Protein AF-A0A5T1VTA3-F1 (afdb_monomer_lite)

Structure (mmCIF, N/CA/C/O backbone):
data_AF-A0A5T1VTA3-F1
#
_entry.id   AF-A0A5T1VTA3-F1
#
loop_
_atom_site.group_PDB
_atom_site.id
_atom_site.type_symbol
_atom_site.label_atom_id
_atom_site.label_alt_id
_atom_site.label_comp_id
_atom_site.label_asym_id
_atom_site.label_entity_id
_atom_site.label_seq_id
_atom_site.pdbx_PDB_ins_code
_atom_site.Cartn_x
_atom_site.Cartn_y
_atom_site.Cartn_z
_atom_site.occupancy
_atom_site.B_iso_or_equiv
_atom_site.auth_seq_id
_atom_site.auth_comp_id
_atom_site.auth_asym_id
_atom_site.auth_atom_id
_atom_site.pdbx_PDB_model_num
ATOM 1 N N . MET A 1 1 ? 8.316 -13.329 -14.701 1.00 43.84 1 MET A N 1
ATOM 2 C CA . MET A 1 1 ? 9.409 -14.169 -14.156 1.00 43.84 1 MET A CA 1
ATOM 3 C C . MET A 1 1 ? 10.278 -13.321 -13.218 1.00 43.84 1 MET A C 1
ATOM 5 O O . MET A 1 1 ? 11.461 -13.154 -13.457 1.00 43.84 1 MET A O 1
ATOM 9 N N . THR A 1 2 ? 9.679 -12.737 -12.173 1.00 53.22 2 THR A N 1
ATOM 10 C CA . THR A 1 2 ? 10.299 -11.707 -11.301 1.00 53.22 2 THR A CA 1
ATOM 11 C C . THR A 1 2 ? 10.093 -11.987 -9.809 1.00 53.22 2 THR A C 1
ATOM 13 O O . THR A 1 2 ? 10.538 -11.215 -8.971 1.00 53.22 2 THR A O 1
ATOM 16 N N . TYR A 1 3 ? 9.464 -13.113 -9.453 1.00 51.69 3 TYR A N 1
ATOM 17 C CA . TYR A 1 3 ? 9.266 -13.513 -8.054 1.00 51.69 3 TYR A CA 1
ATOM 18 C C . TYR A 1 3 ? 10.566 -13.947 -7.356 1.00 51.69 3 TYR A C 1
ATOM 20 O O . TYR A 1 3 ? 10.616 -13.980 -6.133 1.00 51.69 3 TYR A O 1
ATOM 28 N N . PHE A 1 4 ? 11.613 -14.259 -8.127 1.00 52.97 4 PHE A N 1
ATOM 29 C CA . PHE A 1 4 ? 12.925 -14.694 -7.633 1.00 52.97 4 PHE A CA 1
ATOM 30 C C . PHE A 1 4 ? 14.048 -13.709 -8.012 1.00 52.97 4 PHE A C 1
ATOM 32 O O . PHE A 1 4 ? 15.206 -14.100 -8.135 1.00 52.97 4 PHE A O 1
ATOM 39 N N . SER A 1 5 ? 13.711 -12.434 -8.255 1.00 68.81 5 SER A N 1
ATOM 40 C CA . SER A 1 5 ? 14.734 -11.392 -8.407 1.00 68.81 5 SER A CA 1
ATOM 41 C C . SER A 1 5 ? 15.325 -11.059 -7.037 1.00 68.81 5 SER A C 1
ATOM 43 O O . SER A 1 5 ? 14.596 -10.933 -6.052 1.00 68.81 5 SER A O 1
ATOM 45 N N . LEU A 1 6 ? 16.643 -10.870 -6.988 1.00 72.12 6 LEU A N 1
ATOM 46 C CA . LEU A 1 6 ? 17.395 -10.443 -5.801 1.00 72.12 6 LEU A CA 1
ATOM 47 C C . LEU A 1 6 ? 16.811 -9.141 -5.208 1.00 72.12 6 LEU A C 1
ATOM 49 O O . LEU A 1 6 ? 16.786 -8.946 -3.993 1.00 72.12 6 LEU A O 1
ATOM 53 N N . GLU A 1 7 ? 16.239 -8.298 -6.067 1.00 74.81 7 GLU A N 1
ATOM 54 C CA . GLU A 1 7 ? 15.541 -7.064 -5.701 1.00 74.81 7 GLU A CA 1
ATOM 55 C C . GLU A 1 7 ? 14.351 -7.315 -4.766 1.00 74.81 7 GLU A C 1
ATOM 57 O O . GLU A 1 7 ? 14.189 -6.597 -3.781 1.00 74.81 7 GLU A O 1
ATOM 62 N N . PHE A 1 8 ? 13.556 -8.363 -5.015 1.00 77.44 8 PHE A N 1
ATOM 63 C CA . PHE A 1 8 ? 12.406 -8.718 -4.178 1.00 77.44 8 PHE A CA 1
ATOM 64 C C . PHE A 1 8 ? 12.851 -9.174 -2.783 1.00 77.44 8 PHE A C 1
ATOM 66 O O . PHE A 1 8 ? 12.257 -8.776 -1.781 1.00 77.44 8 PHE A O 1
ATOM 73 N N . SER A 1 9 ? 13.929 -9.959 -2.698 1.00 78.62 9 SER A N 1
ATOM 74 C CA . SER A 1 9 ? 14.481 -10.414 -1.418 1.00 78.62 9 SER A CA 1
ATOM 75 C C . SER A 1 9 ? 15.005 -9.254 -0.568 1.00 78.62 9 SER A C 1
ATOM 77 O O . SER A 1 9 ? 14.721 -9.210 0.628 1.00 78.62 9 SER A O 1
ATOM 79 N N . ILE A 1 10 ? 15.709 -8.289 -1.172 1.00 83.69 10 ILE A N 1
ATOM 80 C CA . ILE A 1 10 ? 16.180 -7.083 -0.467 1.00 83.69 10 ILE A CA 1
ATOM 81 C C . ILE A 1 10 ? 14.991 -6.251 0.026 1.00 83.69 10 ILE A C 1
ATOM 83 O O . ILE A 1 10 ? 14.969 -5.845 1.188 1.00 83.69 10 ILE A O 1
ATOM 87 N N . LEU A 1 11 ? 13.979 -6.047 -0.825 1.00 83.38 11 LEU A N 1
ATOM 88 C CA . LEU A 1 11 ? 12.748 -5.335 -0.466 1.00 83.38 11 LEU A CA 1
ATOM 89 C C . LEU A 1 11 ? 12.028 -5.999 0.711 1.00 83.38 11 LEU A C 1
ATOM 91 O O . LEU A 1 11 ? 11.572 -5.314 1.624 1.00 83.38 11 LEU A O 1
ATOM 95 N N . MET A 1 12 ? 11.960 -7.331 0.716 1.00 84.00 12 MET A N 1
ATOM 96 C CA . MET A 1 12 ? 11.299 -8.088 1.774 1.00 84.00 12 MET A CA 1
ATOM 97 C C . MET A 1 12 ? 12.065 -8.016 3.101 1.00 84.00 12 MET A C 1
ATOM 99 O O . MET A 1 12 ? 11.452 -7.814 4.147 1.00 84.00 12 MET A O 1
ATOM 103 N N . ILE A 1 13 ? 13.399 -8.102 3.075 1.00 86.50 13 ILE A N 1
ATOM 104 C CA . ILE A 1 13 ? 14.238 -7.937 4.275 1.00 86.50 13 ILE A CA 1
ATOM 105 C C . ILE A 1 13 ? 14.109 -6.514 4.835 1.00 86.50 13 ILE A C 1
ATOM 107 O O . ILE A 1 13 ? 13.922 -6.343 6.041 1.00 86.50 13 ILE A O 1
ATOM 111 N N . ALA A 1 14 ? 14.148 -5.498 3.967 1.00 86.12 14 ALA A N 1
ATOM 112 C CA . ALA A 1 14 ? 13.947 -4.107 4.363 1.00 86.12 14 ALA A CA 1
ATOM 113 C C . ALA A 1 14 ? 12.556 -3.893 4.982 1.00 86.12 14 ALA A C 1
ATOM 115 O O . ALA A 1 14 ? 12.439 -3.263 6.034 1.00 86.12 14 ALA A O 1
ATOM 116 N N . PHE A 1 15 ? 11.510 -4.475 4.386 1.00 87.50 15 PHE A N 1
ATOM 117 C CA . PHE A 1 15 ? 10.159 -4.436 4.940 1.00 87.50 15 PHE A CA 1
ATOM 118 C C . PHE A 1 15 ? 10.090 -5.073 6.326 1.00 87.50 15 PHE A C 1
ATOM 120 O O . PHE A 1 15 ? 9.545 -4.456 7.234 1.00 87.50 15 PHE A O 1
ATOM 127 N N . PHE A 1 16 ? 10.670 -6.258 6.526 1.00 86.94 16 PHE A N 1
ATOM 128 C CA . PHE A 1 16 ? 10.663 -6.911 7.836 1.00 86.94 16 PHE A CA 1
ATOM 129 C C . PHE A 1 16 ? 11.406 -6.104 8.905 1.00 86.94 16 PHE A C 1
ATOM 131 O O . PHE A 1 16 ? 10.928 -6.023 10.038 1.00 86.94 16 PHE A O 1
ATOM 138 N N . ALA A 1 17 ? 12.525 -5.466 8.552 1.00 88.44 17 ALA A N 1
ATOM 139 C CA . ALA A 1 17 ? 13.252 -4.592 9.470 1.00 88.44 17 ALA A CA 1
ATOM 140 C C . ALA A 1 17 ? 12.383 -3.406 9.924 1.00 88.44 17 ALA A C 1
ATOM 142 O O . ALA A 1 17 ? 12.252 -3.165 11.124 1.00 88.44 17 ALA A O 1
ATOM 143 N N . ILE A 1 18 ? 11.724 -2.723 8.982 1.00 85.81 18 ILE A N 1
ATOM 144 C CA . ILE A 1 18 ? 10.819 -1.598 9.275 1.00 85.81 18 ILE A CA 1
ATOM 145 C C . ILE A 1 18 ? 9.566 -2.089 10.023 1.00 85.81 18 ILE A C 1
ATOM 147 O O . ILE A 1 18 ? 9.104 -1.466 10.974 1.00 85.81 18 ILE A O 1
ATOM 151 N N . TYR A 1 19 ? 9.013 -3.239 9.648 1.00 85.75 19 TYR A N 1
ATOM 152 C CA . TYR A 1 19 ? 7.847 -3.828 10.308 1.00 85.75 19 TYR A CA 1
ATOM 153 C C . TYR A 1 19 ? 8.111 -4.115 11.793 1.00 85.75 19 TYR A C 1
ATOM 155 O O . TYR A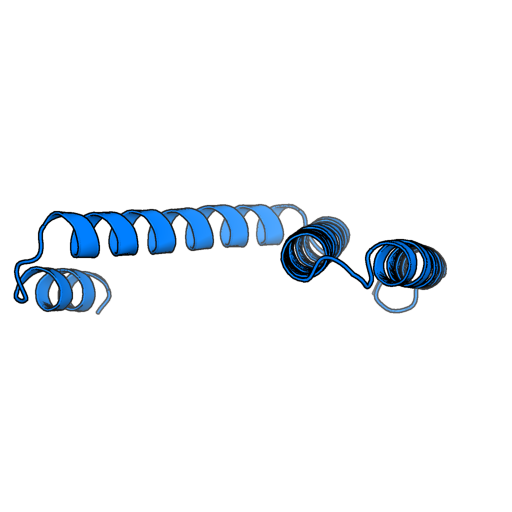 1 19 ? 7.236 -3.915 12.643 1.00 85.75 19 TYR A O 1
ATOM 163 N N . TRP A 1 20 ? 9.332 -4.549 12.115 1.00 84.12 20 TRP A N 1
ATOM 164 C CA . TRP A 1 20 ? 9.748 -4.844 13.481 1.00 84.12 20 TRP A CA 1
ATOM 165 C C . TRP A 1 20 ? 9.965 -3.586 14.328 1.00 84.12 20 TRP A C 1
ATOM 167 O O . TRP A 1 20 ? 9.663 -3.606 15.523 1.00 84.12 20 TRP A O 1
ATOM 177 N N . THR A 1 21 ? 10.424 -2.472 13.744 1.00 84.69 21 THR A N 1
ATOM 178 C CA . THR A 1 21 ? 10.603 -1.217 14.500 1.00 84.69 21 THR A CA 1
ATOM 179 C C . THR A 1 21 ? 9.278 -0.633 14.986 1.00 84.69 21 THR A C 1
ATOM 181 O O . THR A 1 21 ? 9.241 -0.007 16.040 1.00 84.69 21 THR A O 1
ATOM 184 N N . PHE A 1 22 ? 8.177 -0.893 14.277 1.00 81.75 22 PHE A N 1
ATOM 185 C CA . PHE A 1 22 ? 6.834 -0.416 14.636 1.00 81.75 22 PHE A CA 1
ATOM 186 C C . PHE A 1 22 ? 5.979 -1.463 15.368 1.00 81.75 22 PHE A C 1
ATOM 188 O O . PHE A 1 22 ? 4.751 -1.396 15.338 1.00 81.75 22 PHE A O 1
ATOM 195 N N . LYS A 1 23 ? 6.607 -2.422 16.064 1.00 78.25 23 LYS A N 1
ATOM 196 C CA . LYS A 1 23 ? 5.915 -3.513 16.778 1.00 78.25 23 LYS A CA 1
ATOM 197 C C . LYS A 1 23 ? 4.847 -3.049 17.778 1.00 78.25 23 LYS A C 1
ATOM 199 O O . LYS A 1 23 ? 3.878 -3.770 17.997 1.00 78.25 23 LYS A O 1
ATOM 204 N N . ASN A 1 24 ? 5.014 -1.875 18.386 1.00 80.25 24 ASN A N 1
ATOM 205 C CA . ASN A 1 24 ? 4.072 -1.367 19.388 1.00 80.25 24 ASN A CA 1
ATOM 206 C C . ASN A 1 24 ? 2.758 -0.835 18.794 1.00 80.25 24 ASN A C 1
ATOM 208 O O . ASN A 1 24 ? 1.759 -0.774 19.509 1.00 80.25 24 ASN A O 1
ATOM 212 N N . ASP A 1 25 ? 2.729 -0.491 17.505 1.00 82.69 25 ASP A N 1
ATOM 213 C CA . ASP A 1 25 ? 1.593 0.179 16.877 1.00 82.69 25 ASP A CA 1
ATOM 214 C C . ASP A 1 25 ? 0.951 -0.692 15.796 1.00 82.69 25 ASP A C 1
ATOM 216 O O . ASP A 1 25 ? 1.291 -0.634 14.612 1.00 82.69 25 ASP A O 1
ATOM 220 N N . TYR A 1 26 ? -0.074 -1.451 16.189 1.00 81.88 26 TYR A N 1
ATOM 221 C CA . TYR A 1 26 ? -0.835 -2.323 15.282 1.00 81.88 26 TYR A CA 1
ATOM 222 C C . TYR A 1 26 ? -1.446 -1.572 14.083 1.00 81.88 26 TYR A C 1
ATOM 224 O O . TYR A 1 26 ? -1.580 -2.128 12.992 1.00 81.88 26 TYR A O 1
ATOM 232 N N . LYS A 1 27 ? -1.799 -0.288 14.252 1.00 84.69 27 LYS A N 1
ATOM 233 C CA . LYS A 1 27 ? -2.317 0.551 13.157 1.00 84.69 27 LYS A CA 1
ATOM 234 C C . LYS A 1 27 ? -1.249 0.816 12.101 1.00 84.69 27 LYS A C 1
ATOM 236 O O . LYS A 1 27 ? -1.538 0.724 10.911 1.00 84.69 27 LYS A O 1
ATOM 241 N N . ILE A 1 28 ? -0.029 1.125 12.541 1.00 83.25 28 ILE A N 1
ATOM 242 C CA . ILE A 1 28 ? 1.101 1.403 11.652 1.00 83.25 28 ILE A CA 1
ATOM 243 C C . ILE A 1 28 ? 1.489 0.123 10.915 1.00 83.25 28 ILE A C 1
ATOM 245 O O . ILE A 1 28 ? 1.668 0.167 9.703 1.00 83.25 28 ILE A O 1
ATOM 249 N N . GLN A 1 29 ? 1.502 -1.025 11.601 1.00 82.88 29 GLN A N 1
ATOM 250 C CA . GLN A 1 29 ? 1.767 -2.325 10.978 1.00 82.88 29 GLN A CA 1
ATOM 251 C C . GLN A 1 29 ? 0.779 -2.666 9.857 1.00 82.88 29 GLN A C 1
ATOM 253 O O . GLN A 1 29 ? 1.207 -3.047 8.768 1.00 82.88 29 GLN A O 1
ATOM 258 N N . ASN A 1 30 ? -0.525 -2.472 10.078 1.00 85.31 30 ASN A N 1
ATOM 259 C CA . ASN A 1 30 ? 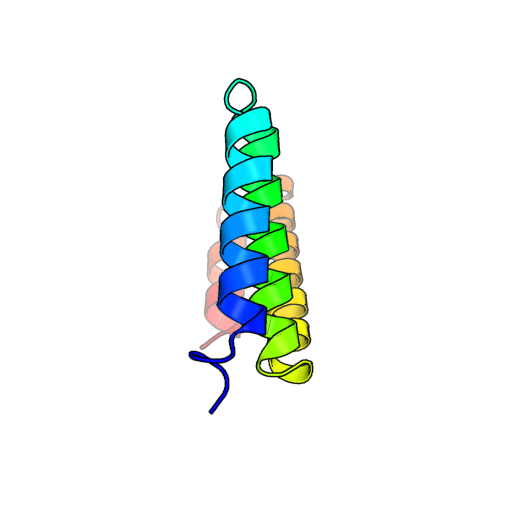-1.529 -2.725 9.040 1.00 85.31 30 ASN A CA 1
ATOM 260 C C . ASN A 1 30 ? -1.348 -1.818 7.817 1.00 85.31 30 ASN A C 1
ATOM 262 O O . ASN A 1 30 ? -1.443 -2.294 6.687 1.00 85.31 30 ASN A O 1
ATOM 266 N N . ILE A 1 31 ? -1.060 -0.529 8.026 1.00 85.69 31 ILE A N 1
ATOM 267 C CA . ILE A 1 31 ? -0.778 0.400 6.922 1.00 85.69 31 ILE A CA 1
ATOM 268 C C . ILE A 1 31 ? 0.487 -0.035 6.173 1.00 85.69 31 ILE A C 1
ATOM 270 O O . ILE A 1 31 ? 0.491 -0.048 4.943 1.00 85.69 31 ILE A O 1
ATOM 274 N N . LEU A 1 32 ? 1.532 -0.451 6.895 1.00 84.62 32 LEU A N 1
ATOM 275 C CA . LEU A 1 32 ? 2.786 -0.920 6.310 1.00 84.62 32 LEU A CA 1
ATOM 276 C C . LEU A 1 32 ? 2.575 -2.148 5.415 1.00 84.62 32 LEU A C 1
ATOM 278 O O . LEU A 1 32 ? 3.066 -2.173 4.289 1.00 84.62 32 LEU A O 1
ATOM 282 N N . ILE A 1 33 ? 1.822 -3.144 5.897 1.00 87.31 33 ILE A N 1
ATOM 283 C CA . ILE A 1 33 ? 1.491 -4.361 5.137 1.00 87.31 33 ILE A CA 1
ATOM 284 C C . ILE A 1 33 ? 0.734 -4.001 3.857 1.00 87.31 33 ILE A C 1
ATOM 286 O O . ILE A 1 33 ? 1.014 -4.550 2.788 1.00 87.31 33 ILE A O 1
ATOM 290 N N . LEU A 1 34 ? -0.215 -3.069 3.955 1.00 85.06 34 LEU A N 1
ATOM 291 C CA . LEU A 1 34 ? -1.039 -2.653 2.828 1.00 85.06 34 LEU A CA 1
ATOM 292 C C . LEU A 1 34 ? -0.191 -1.932 1.771 1.00 85.06 34 LEU A C 1
ATOM 294 O O . LEU A 1 34 ? -0.239 -2.303 0.599 1.00 85.06 34 LEU A O 1
ATOM 298 N N . ILE A 1 35 ? 0.659 -0.988 2.187 1.00 85.12 35 ILE A N 1
ATOM 299 C CA . ILE A 1 35 ? 1.607 -0.291 1.302 1.00 85.12 35 ILE A CA 1
ATOM 300 C C . ILE A 1 35 ? 2.558 -1.287 0.634 1.00 85.12 35 ILE A C 1
ATOM 302 O O . ILE A 1 35 ? 2.712 -1.258 -0.586 1.00 85.12 35 ILE A O 1
ATOM 306 N N . PHE A 1 36 ? 3.161 -2.194 1.406 1.00 85.56 36 PHE A N 1
ATOM 307 C CA . PHE A 1 36 ? 4.084 -3.194 0.872 1.00 85.56 36 PHE A CA 1
ATOM 308 C C . PHE A 1 36 ? 3.404 -4.095 -0.162 1.00 85.56 36 PHE A C 1
ATOM 310 O O . PHE A 1 36 ? 3.949 -4.312 -1.241 1.00 85.56 36 PHE A O 1
ATOM 317 N N . SER A 1 37 ? 2.175 -4.537 0.109 1.00 83.44 37 SER A N 1
ATOM 318 C CA . SER A 1 37 ? 1.396 -5.345 -0.835 1.00 83.44 37 SER A CA 1
ATOM 319 C C . SER A 1 37 ? 1.186 -4.614 -2.164 1.00 83.44 37 SER A C 1
ATOM 321 O O . SER A 1 37 ? 1.435 -5.185 -3.224 1.00 83.44 37 SER A O 1
ATOM 323 N N . TYR A 1 38 ? 0.800 -3.333 -2.129 1.00 80.75 38 TYR A N 1
ATOM 324 C CA . TYR A 1 38 ? 0.642 -2.528 -3.345 1.00 80.75 38 TYR A CA 1
ATOM 325 C C . TYR A 1 38 ? 1.964 -2.303 -4.094 1.00 80.75 38 TYR A C 1
ATOM 327 O O . TYR A 1 38 ? 1.966 -2.370 -5.321 1.00 80.75 38 TYR A O 1
ATOM 335 N N . ILE A 1 39 ? 3.087 -2.107 -3.391 1.00 81.06 39 ILE A N 1
ATOM 336 C CA . ILE A 1 39 ? 4.422 -2.000 -4.010 1.00 81.06 39 ILE A CA 1
ATOM 337 C C . ILE A 1 39 ? 4.761 -3.273 -4.793 1.00 81.06 39 ILE A C 1
ATOM 339 O O . ILE A 1 39 ? 5.197 -3.187 -5.942 1.00 81.06 39 ILE A O 1
ATOM 343 N N . ILE A 1 40 ? 4.505 -4.450 -4.214 1.00 79.62 40 ILE A N 1
ATOM 344 C CA . ILE A 1 40 ? 4.733 -5.729 -4.897 1.00 79.62 40 ILE A CA 1
ATOM 345 C C . ILE A 1 40 ? 3.837 -5.866 -6.136 1.00 79.62 40 ILE A C 1
ATOM 347 O O . ILE A 1 40 ? 4.318 -6.267 -7.196 1.00 79.62 40 ILE A O 1
ATOM 351 N N . TYR A 1 41 ? 2.559 -5.482 -6.053 1.00 76.94 41 TYR A N 1
ATOM 352 C CA . TYR A 1 41 ? 1.663 -5.529 -7.214 1.00 76.94 41 TYR A CA 1
ATOM 353 C C . TYR A 1 41 ? 2.087 -4.578 -8.338 1.00 76.94 41 TYR A C 1
ATOM 355 O O . TYR A 1 41 ? 2.032 -4.973 -9.503 1.00 76.94 41 TYR A O 1
ATOM 363 N N . ILE A 1 42 ? 2.553 -3.366 -8.013 1.00 77.56 42 ILE A N 1
ATOM 364 C CA . ILE A 1 42 ? 3.075 -2.407 -9.003 1.00 77.56 42 ILE A CA 1
ATOM 365 C C . ILE A 1 42 ? 4.313 -2.976 -9.703 1.00 77.56 42 ILE A C 1
ATOM 367 O O . ILE A 1 42 ? 4.419 -2.875 -10.924 1.00 77.56 42 ILE A O 1
ATOM 371 N N . LEU A 1 43 ? 5.219 -3.599 -8.943 1.00 71.81 43 LEU A N 1
ATOM 372 C CA . LEU A 1 43 ? 6.449 -4.193 -9.469 1.00 71.81 43 LEU A CA 1
ATOM 373 C C . LEU A 1 43 ? 6.172 -5.362 -10.430 1.00 71.81 43 LEU A C 1
ATOM 375 O O . LEU A 1 43 ? 6.925 -5.581 -11.376 1.00 71.81 43 LEU A O 1
ATOM 379 N N . ILE A 1 44 ? 5.092 -6.114 -10.199 1.00 71.81 44 ILE A N 1
ATOM 380 C CA . ILE A 1 44 ? 4.683 -7.225 -11.067 1.00 71.81 44 ILE A CA 1
ATOM 381 C C . ILE A 1 44 ? 3.980 -6.706 -12.323 1.00 71.81 44 ILE A C 1
ATOM 383 O O . ILE A 1 44 ? 4.324 -7.116 -13.433 1.00 71.81 44 ILE A O 1
ATOM 387 N N . ASN A 1 45 ? 2.971 -5.847 -12.159 1.00 70.25 45 ASN A N 1
ATOM 388 C CA . ASN A 1 45 ? 2.257 -5.234 -13.271 1.00 70.25 45 ASN A CA 1
ATOM 389 C C . ASN A 1 45 ? 1.549 -3.940 -12.814 1.00 70.25 45 ASN A C 1
ATOM 391 O O . ASN A 1 45 ? 0.564 -4.009 -12.068 1.00 70.25 45 ASN A O 1
ATOM 395 N N . PRO A 1 46 ? 1.973 -2.760 -13.300 1.00 71.69 46 PRO A N 1
ATOM 396 C CA . PRO A 1 46 ? 1.432 -1.480 -12.845 1.00 71.69 46 PRO A CA 1
ATOM 397 C C . PRO A 1 46 ? -0.062 -1.309 -13.159 1.00 71.69 46 PRO A C 1
ATOM 399 O O . PRO A 1 46 ? -0.783 -0.672 -12.390 1.00 71.69 46 PRO A O 1
ATOM 402 N N . TYR A 1 47 ? -0.561 -1.917 -14.240 1.00 74.06 47 TYR A N 1
ATOM 403 C CA . TYR A 1 47 ? -1.982 -1.855 -14.594 1.00 74.06 47 TYR A CA 1
ATOM 404 C C . TYR A 1 47 ? -2.849 -2.642 -13.612 1.00 74.06 47 TYR A C 1
ATOM 406 O O . TYR A 1 47 ? -3.931 -2.192 -13.240 1.00 74.06 47 TYR A O 1
ATOM 414 N N . PHE A 1 48 ? -2.362 -3.793 -13.146 1.00 74.31 48 PHE A N 1
ATOM 415 C CA . PHE A 1 48 ? -3.090 -4.624 -12.190 1.00 74.31 48 PHE A CA 1
ATOM 416 C C . PHE A 1 48 ? -3.247 -3.920 -10.837 1.00 74.31 48 PHE A C 1
ATOM 418 O O . PHE A 1 48 ? -4.333 -3.928 -10.259 1.00 74.31 48 PHE A O 1
ATOM 425 N N . ALA A 1 49 ? -2.197 -3.239 -10.371 1.00 75.12 49 ALA A N 1
ATOM 426 C CA . ALA A 1 49 ? -2.241 -2.465 -9.134 1.00 75.12 49 ALA A CA 1
ATOM 427 C C . ALA A 1 49 ? -3.264 -1.316 -9.188 1.00 75.12 49 ALA A C 1
ATOM 429 O O . ALA A 1 49 ? -4.007 -1.112 -8.227 1.00 75.12 49 ALA A O 1
ATOM 430 N N . LEU A 1 50 ? -3.345 -0.601 -10.317 1.00 75.44 50 LEU A N 1
ATOM 431 C CA . LEU A 1 50 ? -4.332 0.466 -10.518 1.00 75.44 50 LEU A CA 1
ATOM 432 C C . LEU A 1 50 ? -5.768 -0.062 -10.501 1.00 75.44 50 LEU A C 1
ATOM 434 O O . LEU A 1 50 ? -6.628 0.532 -9.853 1.00 75.44 50 LEU A O 1
ATOM 438 N N . VAL A 1 51 ? -6.027 -1.194 -11.162 1.00 80.88 51 VAL A N 1
ATOM 439 C CA . VAL A 1 51 ? -7.352 -1.832 -11.145 1.00 80.88 51 VAL A CA 1
ATOM 440 C C . VAL A 1 51 ? -7.744 -2.225 -9.717 1.00 80.88 51 VAL A C 1
ATOM 442 O O . VAL A 1 51 ? -8.852 -1.915 -9.282 1.00 80.88 51 VAL A O 1
ATOM 445 N N . LEU A 1 52 ? -6.827 -2.829 -8.956 1.00 81.00 52 LEU A N 1
ATOM 446 C CA . LEU A 1 52 ? -7.051 -3.203 -7.553 1.00 81.00 52 LEU A CA 1
ATOM 447 C C . LEU A 1 52 ? -7.316 -1.989 -6.656 1.00 81.00 52 LEU A C 1
ATOM 449 O O . LEU A 1 52 ? -8.195 -2.035 -5.790 1.00 81.00 52 LEU A O 1
ATOM 453 N N . PHE A 1 53 ? -6.594 -0.893 -6.888 1.00 77.81 53 PHE A N 1
ATOM 454 C CA . PHE A 1 53 ? -6.779 0.357 -6.161 1.00 77.81 53 PHE A CA 1
ATOM 455 C C . PHE A 1 53 ? -8.167 0.956 -6.416 1.00 77.81 53 PHE A C 1
ATOM 457 O O . PHE A 1 53 ? -8.892 1.262 -5.467 1.00 77.81 53 PHE A O 1
ATOM 464 N N . ILE A 1 54 ? -8.576 1.048 -7.688 1.00 82.94 54 ILE A N 1
ATOM 465 C CA . ILE A 1 54 ? -9.907 1.536 -8.080 1.00 82.94 54 ILE A CA 1
ATOM 466 C C . ILE A 1 54 ? -10.995 0.651 -7.474 1.00 82.94 54 ILE A C 1
ATOM 468 O O . ILE A 1 54 ? -11.960 1.164 -6.912 1.00 82.94 54 ILE A O 1
ATOM 472 N N . TYR A 1 55 ? -10.824 -0.670 -7.527 1.00 82.12 55 TYR A N 1
ATOM 473 C CA . TYR A 1 55 ? -11.797 -1.619 -6.995 1.00 82.12 55 TYR A CA 1
ATOM 474 C C . TYR A 1 55 ? -11.959 -1.495 -5.473 1.00 82.12 55 TYR A C 1
ATOM 476 O O . TYR A 1 55 ? -13.078 -1.440 -4.961 1.00 82.12 55 TYR A O 1
ATOM 484 N N . THR A 1 56 ? -10.846 -1.365 -4.747 1.00 82.94 56 THR A N 1
ATOM 485 C CA . THR A 1 56 ? -10.851 -1.157 -3.290 1.00 82.94 56 THR A CA 1
ATOM 486 C C . THR A 1 56 ? -11.540 0.157 -2.925 1.00 82.94 56 THR A C 1
ATOM 488 O O . THR A 1 56 ? -12.350 0.194 -1.996 1.00 82.94 56 THR A O 1
ATOM 491 N N . PHE A 1 57 ? -11.271 1.227 -3.681 1.00 81.94 57 PHE A N 1
ATOM 492 C CA . PHE A 1 57 ? -11.918 2.523 -3.483 1.00 81.94 57 PHE A CA 1
ATOM 493 C C . PHE A 1 57 ? -13.424 2.452 -3.746 1.00 81.94 57 PHE A C 1
ATOM 495 O O . PHE A 1 57 ? -14.214 2.972 -2.960 1.00 81.94 57 PHE A O 1
ATOM 502 N N . PHE A 1 58 ? -13.825 1.753 -4.810 1.00 83.31 58 PHE A N 1
ATOM 503 C CA . PHE A 1 58 ? -15.225 1.551 -5.160 1.00 83.31 58 PHE A CA 1
ATOM 504 C C . PHE A 1 58 ? -15.958 0.816 -4.032 1.00 83.31 58 PHE A C 1
ATOM 506 O O . PHE A 1 58 ? -16.921 1.346 -3.482 1.00 83.31 58 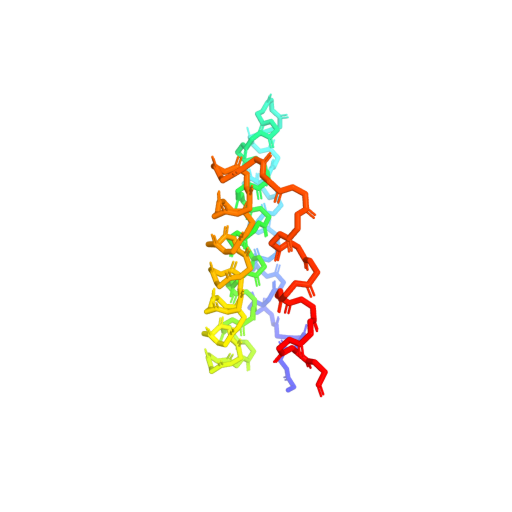PHE A O 1
ATOM 513 N N . ILE A 1 59 ? -15.450 -0.339 -3.587 1.00 83.12 59 ILE A N 1
ATOM 514 C CA . ILE A 1 59 ? -16.050 -1.093 -2.474 1.00 83.12 59 ILE A CA 1
ATOM 515 C C . ILE A 1 59 ? -16.142 -0.236 -1.210 1.00 83.12 59 ILE A C 1
ATOM 517 O O . ILE A 1 59 ? -17.182 -0.229 -0.550 1.00 83.12 59 ILE A O 1
ATOM 521 N N . HIS A 1 60 ? -15.082 0.503 -0.875 1.00 82.62 60 HIS A N 1
ATOM 522 C CA . HIS A 1 60 ? -15.076 1.347 0.314 1.00 82.62 60 HIS A CA 1
ATOM 523 C C . HIS A 1 60 ? -16.124 2.465 0.233 1.00 82.62 60 HIS A C 1
ATOM 525 O O . HIS A 1 60 ? -16.858 2.688 1.197 1.00 82.62 60 HIS A O 1
ATOM 531 N N . TYR A 1 61 ? -16.255 3.115 -0.926 1.00 79.94 61 TYR A N 1
ATOM 532 C CA . TYR A 1 61 ? -17.275 4.133 -1.173 1.00 79.94 61 TYR A CA 1
ATOM 533 C C . TYR A 1 61 ? -18.692 3.571 -0.998 1.00 79.94 61 TYR A C 1
ATOM 535 O O . TYR A 1 61 ? -19.502 4.152 -0.271 1.00 79.94 61 TYR A O 1
ATOM 543 N N . PH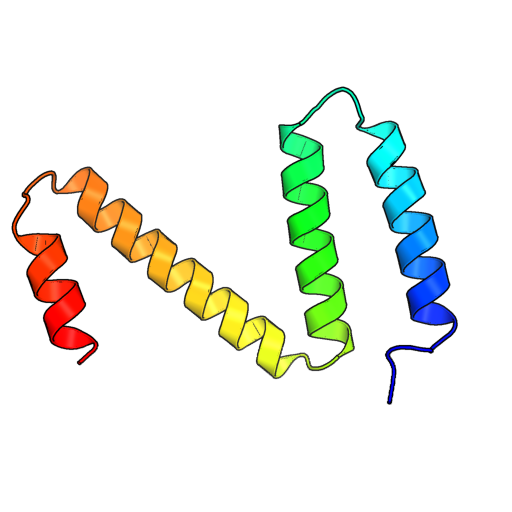E A 1 62 ? -18.981 2.405 -1.586 1.00 76.94 62 PHE A N 1
ATOM 544 C CA . PHE A 1 62 ? -20.280 1.745 -1.428 1.00 76.94 62 PHE A CA 1
ATOM 545 C C . PHE A 1 62 ? -20.546 1.323 0.021 1.00 76.94 62 PHE A C 1
ATOM 547 O O . PHE A 1 62 ? -21.650 1.541 0.525 1.00 76.94 62 PHE A O 1
ATOM 554 N N . ALA A 1 63 ? -19.545 0.793 0.728 1.00 76.88 63 ALA A N 1
ATOM 555 C CA . ALA A 1 63 ? -19.665 0.436 2.142 1.00 76.88 63 ALA A CA 1
ATOM 556 C C . ALA A 1 63 ? -20.004 1.654 3.021 1.00 76.88 63 ALA A C 1
ATOM 558 O O . ALA A 1 63 ? -20.861 1.570 3.905 1.00 76.88 63 ALA A O 1
ATOM 559 N N . LEU A 1 64 ? -19.386 2.807 2.748 1.00 74.19 64 LEU A N 1
ATOM 560 C CA . LEU A 1 64 ? -19.640 4.058 3.465 1.00 74.19 64 LEU A CA 1
ATOM 561 C C . LEU A 1 64 ? -21.044 4.604 3.153 1.00 74.19 64 LEU A C 1
ATOM 563 O O . LEU A 1 64 ? -21.770 5.020 4.059 1.00 74.19 64 LEU A O 1
ATOM 567 N N . LEU A 1 65 ? -21.475 4.518 1.892 1.00 71.19 65 LEU A N 1
ATOM 568 C CA . LEU A 1 65 ? -22.817 4.908 1.450 1.00 71.19 65 LEU A CA 1
ATOM 569 C C . LEU A 1 65 ? -23.902 4.065 2.143 1.00 71.19 65 LEU A C 1
ATOM 571 O O . LEU A 1 65 ? -24.892 4.609 2.644 1.00 71.19 65 LEU A O 1
ATOM 575 N N . ILE A 1 66 ? -23.679 2.754 2.255 1.00 70.94 66 ILE A N 1
ATOM 576 C CA . ILE A 1 66 ? -24.531 1.821 3.004 1.00 70.94 66 ILE A CA 1
ATOM 577 C C . ILE A 1 66 ? -24.586 2.199 4.493 1.00 70.94 66 ILE A C 1
ATOM 579 O O . ILE A 1 66 ? -25.674 2.251 5.075 1.00 70.94 66 ILE A O 1
ATOM 583 N N . PHE A 1 67 ? -23.435 2.492 5.108 1.00 68.88 67 PHE A N 1
ATOM 584 C CA . PHE A 1 67 ? -23.345 2.836 6.529 1.00 68.88 67 PHE A CA 1
ATOM 585 C C . PHE A 1 67 ? -24.084 4.141 6.863 1.00 68.88 67 PHE A C 1
ATOM 587 O O . PHE A 1 67 ? -24.871 4.184 7.811 1.00 68.88 67 PHE A O 1
ATOM 594 N N . VAL A 1 68 ? -23.897 5.188 6.052 1.00 66.62 68 VAL A N 1
ATOM 595 C CA . VAL A 1 68 ? -24.537 6.502 6.249 1.00 66.62 68 VAL A CA 1
ATOM 596 C C . VAL A 1 68 ? -26.047 6.428 6.045 1.00 66.62 68 VAL A C 1
ATOM 598 O O . VAL A 1 68 ? -26.805 7.050 6.789 1.00 66.62 68 VAL A O 1
ATOM 601 N N . ARG A 1 69 ? -26.519 5.659 5.057 1.00 62.69 69 ARG A N 1
ATOM 602 C CA . ARG A 1 69 ? -27.949 5.624 4.723 1.00 62.69 69 ARG A CA 1
ATOM 603 C C . ARG A 1 69 ? -28.783 4.727 5.638 1.00 62.69 69 ARG A C 1
ATOM 605 O O . ARG A 1 69 ? -30.004 4.830 5.557 1.00 62.69 69 ARG A O 1
ATOM 612 N N . ARG A 1 70 ? -28.164 3.890 6.493 1.00 58.44 70 ARG A N 1
ATOM 613 C CA . ARG A 1 70 ? -28.756 3.050 7.572 1.00 58.44 70 ARG A CA 1
ATOM 614 C C . ARG A 1 70 ? -30.120 2.394 7.247 1.00 58.44 70 ARG A C 1
ATOM 616 O O . ARG A 1 70 ? -30.894 2.050 8.138 1.00 58.44 70 ARG A O 1
ATOM 623 N N . LYS A 1 71 ? -30.428 2.204 5.963 1.00 54.41 71 LYS A N 1
ATOM 624 C CA . LYS A 1 71 ? -31.652 1.604 5.428 1.00 54.41 71 LYS A CA 1
ATOM 625 C C . LYS A 1 71 ? -31.242 0.270 4.827 1.00 54.41 71 LYS A C 1
ATOM 627 O O . LYS A 1 71 ? -30.592 0.215 3.788 1.00 54.41 71 LYS A O 1
ATOM 632 N N . ARG A 1 72 ? -31.663 -0.797 5.507 1.00 52.69 72 ARG A N 1
ATOM 633 C CA . ARG A 1 72 ? -31.414 -2.225 5.230 1.00 52.69 72 ARG A CA 1
ATOM 634 C C . ARG A 1 72 ? -31.655 -2.659 3.767 1.00 52.69 72 ARG A C 1
ATOM 636 O O . ARG A 1 72 ? -31.185 -3.712 3.368 1.00 52.69 72 ARG A O 1
ATOM 643 N N . TYR A 1 73 ? -32.347 -1.838 2.975 1.00 54.75 73 TYR A N 1
ATOM 644 C CA . TYR A 1 73 ? -32.774 -2.114 1.602 1.00 54.75 73 TYR A CA 1
ATOM 645 C C . TYR A 1 73 ? -31.781 -1.698 0.500 1.00 54.75 73 TYR A C 1
ATOM 647 O O . TYR A 1 73 ? -31.955 -2.121 -0.635 1.00 54.75 73 TYR A O 1
ATOM 655 N N . ILE A 1 74 ? -30.738 -0.909 0.800 1.00 54.50 74 ILE A N 1
ATOM 656 C CA . ILE A 1 74 ? -29.757 -0.470 -0.223 1.00 54.50 74 ILE A CA 1
ATOM 657 C C . ILE A 1 74 ? -28.704 -1.558 -0.508 1.00 54.50 74 ILE A C 1
ATOM 659 O O . ILE A 1 74 ? -28.185 -1.658 -1.615 1.00 54.50 74 ILE A O 1
ATOM 663 N N . PHE A 1 75 ? -28.431 -2.434 0.465 1.00 55.47 75 PHE A N 1
ATOM 664 C CA . PHE A 1 75 ? -27.500 -3.557 0.284 1.00 55.47 75 PHE A CA 1
ATOM 665 C C . PHE A 1 75 ? -27.984 -4.531 -0.805 1.00 55.47 75 PHE A C 1
ATOM 667 O O . PHE A 1 75 ? -27.191 -5.029 -1.599 1.00 55.47 75 PHE A O 1
ATOM 674 N N . ALA A 1 76 ? -29.303 -4.752 -0.871 1.00 57.53 76 ALA A N 1
ATOM 675 C CA . ALA A 1 76 ? -29.928 -5.647 -1.840 1.00 57.53 76 ALA A CA 1
ATOM 676 C C . ALA A 1 76 ? -29.898 -5.085 -3.273 1.00 57.53 76 ALA A C 1
ATOM 678 O O . ALA A 1 76 ? -29.669 -5.839 -4.215 1.00 57.53 76 ALA A O 1
ATOM 679 N N . THR A 1 77 ? -30.063 -3.770 -3.456 1.00 60.03 77 THR A N 1
ATOM 680 C CA . THR A 1 77 ? -30.000 -3.143 -4.788 1.00 60.03 77 THR A CA 1
ATOM 681 C C . THR A 1 77 ? -28.579 -3.053 -5.342 1.00 60.03 77 THR A C 1
ATOM 683 O O . THR A 1 77 ? -28.411 -3.160 -6.552 1.00 60.03 77 THR A O 1
ATOM 686 N N . CYS A 1 78 ? -27.548 -2.925 -4.498 1.00 57.12 78 CYS A N 1
ATOM 687 C CA . CYS A 1 78 ? -26.154 -3.010 -4.954 1.00 57.12 78 CYS A CA 1
ATOM 688 C C . CYS A 1 78 ? -25.754 -4.436 -5.376 1.00 57.12 78 CYS A C 1
ATOM 690 O O . CYS A 1 78 ? -25.042 -4.585 -6.361 1.00 57.12 78 CYS A O 1
ATOM 692 N N . MET A 1 79 ? -26.244 -5.480 -4.691 1.00 56.78 79 MET A N 1
ATOM 693 C CA . MET A 1 79 ? -26.048 -6.874 -5.126 1.00 56.78 79 M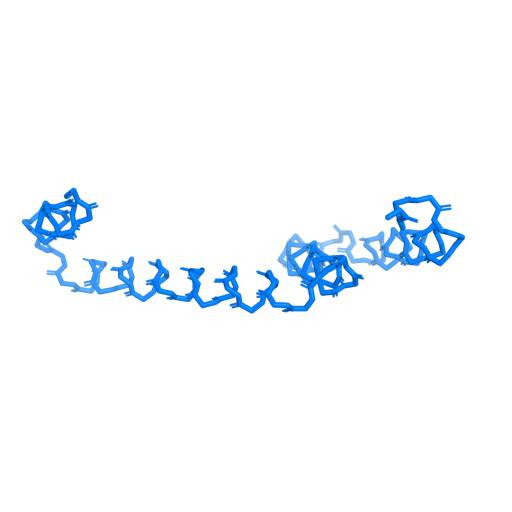ET A CA 1
ATOM 694 C C . MET A 1 79 ? -26.746 -7.173 -6.461 1.00 56.78 79 MET A C 1
ATOM 696 O O . MET A 1 79 ? -26.179 -7.870 -7.294 1.00 56.78 79 MET A O 1
ATOM 700 N N . ALA A 1 80 ? -27.938 -6.612 -6.688 1.00 56.47 80 ALA A N 1
ATOM 701 C CA . ALA A 1 80 ? -28.699 -6.816 -7.922 1.00 56.47 80 ALA A CA 1
ATOM 702 C C . ALA A 1 80 ? -28.089 -6.138 -9.164 1.00 56.47 80 ALA A C 1
ATOM 704 O O . ALA A 1 80 ? -28.427 -6.522 -10.272 1.00 56.47 80 ALA A O 1
ATOM 705 N N . PHE A 1 81 ? -27.216 -5.140 -8.993 1.00 52.59 81 PHE A N 1
ATOM 706 C CA . PHE A 1 81 ? -26.536 -4.463 -10.108 1.00 52.59 81 PHE A CA 1
ATOM 707 C C . PHE A 1 81 ? -25.218 -5.139 -10.523 1.00 52.59 81 PHE A C 1
ATOM 709 O O . PHE A 1 81 ? -24.629 -4.755 -11.529 1.00 52.59 81 PHE A O 1
ATOM 716 N N . ILE A 1 82 ? -24.729 -6.085 -9.715 1.00 54.09 82 ILE A N 1
ATOM 717 C CA . ILE A 1 82 ? -23.465 -6.806 -9.933 1.00 54.09 82 ILE A CA 1
ATOM 718 C C . ILE A 1 82 ? -23.702 -8.179 -10.600 1.00 54.09 82 ILE A C 1
ATOM 720 O O . ILE A 1 82 ? -22.763 -8.735 -11.166 1.00 54.09 82 ILE A O 1
ATOM 724 N N . ILE A 1 83 ? -24.931 -8.710 -10.541 1.00 45.44 83 ILE A N 1
ATOM 725 C CA . ILE A 1 83 ? -25.386 -9.917 -11.263 1.00 45.44 83 ILE A CA 1
ATOM 726 C C . ILE A 1 83 ? -25.840 -9.517 -12.666 1.00 45.44 83 ILE A C 1
ATOM 728 O O . ILE A 1 83 ? -25.459 -10.231 -13.618 1.00 45.44 83 ILE A O 1
#

Secondary structure (DSSP, 8-st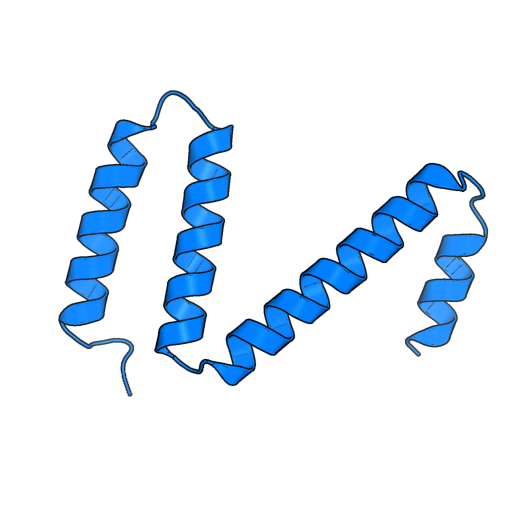ate):
--TT-HHHHHHHHHHHHHHHHTTT-HHHHHHHHHHHHHHHHHHH-HHHHHHHHHHHHHHHHHHHHHHHH--TTHHHHHHHTT-

pLDDT: mean 74.17, std 11.94, range [43.84, 88.44]

Organism: Campylobacter jejuni (NCBI:txid197)

Sequence (83 aa):
MTYFSLEFSILMIAFFAIYWTFKNDYKIQNILILIFSYIIYILINPYFALVLFIYTFFIHYFALLIFVRRKRYIFATCMAFII

Foldseek 3Di:
DPPPDPVVVVLVVVLVVVLVVCVVDPPVNVVSVVVSVLVVVCVVPVVRSVVVVVVVVVVVVLVVVCVVVVDPPVVVVVVVVVD

Radius of gyration: 17.82 Å; chains: 1; bounding box: 50×21×34 Å